Protein AF-A0A5S3VXE7-F1 (afdb_monomer_lite)

Sequence (62 aa):
DSIDCLMVAHGTSPICAHLSISIGMVHIATDFGGNEQQVFKLADSALYQAHQYQERVVVINK

Structure (mmCIF, N/CA/C/O backbone):
data_AF-A0A5S3VXE7-F1
#
_entry.id   AF-A0A5S3VXE7-F1
#
loop_
_atom_site.group_PDB
_atom_site.id
_atom_site.type_symbol
_atom_site.label_atom_id
_atom_site.label_alt_id
_atom_site.label_comp_id
_atom_site.label_asym_id
_atom_site.label_entity_id
_atom_site.label_seq_id
_atom_site.pdbx_PDB_ins_code
_atom_site.Cartn_x
_atom_site.Cartn_y
_atom_site.Cartn_z
_atom_site.occupancy
_atom_site.B_iso_or_equiv
_atom_site.auth_seq_id
_atom_site.auth_comp_id
_atom_site.auth_asym_id
_atom_site.auth_atom_id
_atom_site.pdbx_PDB_model_num
ATOM 1 N N . ASP A 1 1 ? -2.505 17.029 -18.980 1.00 40.62 1 ASP A N 1
ATOM 2 C CA . ASP A 1 1 ? -1.078 17.277 -19.280 1.00 40.62 1 ASP A CA 1
ATOM 3 C C . ASP A 1 1 ? -0.195 17.392 -18.035 1.00 40.62 1 ASP A C 1
ATOM 5 O O . ASP A 1 1 ? 0.516 18.371 -17.868 1.00 40.62 1 ASP A O 1
ATOM 9 N N . SER A 1 2 ? -0.209 16.401 -17.139 1.00 37.88 2 SER A N 1
ATOM 10 C CA . SER A 1 2 ? 0.648 16.404 -15.930 1.00 37.88 2 SER A CA 1
ATOM 11 C C . SER A 1 2 ? 1.162 15.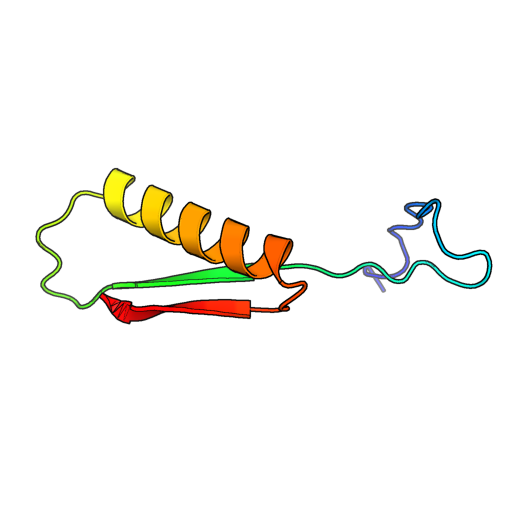018 -15.522 1.00 37.88 2 SER A C 1
ATOM 13 O O . SER A 1 2 ? 1.968 14.907 -14.604 1.00 37.88 2 SER A O 1
ATOM 15 N N . ILE A 1 3 ? 0.743 13.964 -16.231 1.00 43.81 3 ILE A N 1
ATOM 16 C CA . ILE A 1 3 ? 1.202 12.584 -16.021 1.00 43.81 3 ILE A CA 1
ATOM 17 C C . ILE A 1 3 ? 2.455 12.285 -16.872 1.00 43.81 3 ILE A C 1
ATOM 19 O O . ILE A 1 3 ? 3.295 11.495 -16.457 1.00 43.81 3 ILE A O 1
ATOM 23 N N . ASP A 1 4 ? 2.664 13.003 -17.984 1.00 43.19 4 ASP A N 1
ATOM 24 C CA . ASP A 1 4 ? 3.830 12.833 -18.874 1.00 43.19 4 ASP A CA 1
ATOM 25 C C . ASP A 1 4 ? 5.147 13.415 -18.325 1.00 43.19 4 ASP A C 1
ATOM 27 O O . ASP A 1 4 ? 6.209 13.237 -18.917 1.00 43.19 4 ASP A O 1
ATOM 31 N N . CYS A 1 5 ? 5.120 14.107 -17.182 1.00 43.25 5 CYS A N 1
ATOM 32 C CA . CYS A 1 5 ? 6.312 14.744 -16.611 1.00 43.25 5 CYS A CA 1
ATOM 33 C C . CYS A 1 5 ? 7.146 13.825 -15.700 1.00 43.25 5 CYS A C 1
ATOM 35 O O . CYS A 1 5 ? 8.228 14.220 -15.268 1.00 43.25 5 CYS A O 1
ATOM 37 N N . LEU A 1 6 ? 6.691 12.604 -15.405 1.00 48.00 6 LEU A N 1
ATOM 38 C CA . LEU A 1 6 ? 7.429 11.650 -14.571 1.00 48.00 6 LEU A CA 1
ATOM 39 C C . LEU A 1 6 ? 8.267 10.706 -15.442 1.00 48.00 6 LEU A C 1
ATOM 41 O O . LEU A 1 6 ? 8.049 9.498 -15.491 1.00 48.00 6 LEU A O 1
ATOM 45 N N . MET A 1 7 ? 9.269 11.268 -16.120 1.00 45.16 7 MET A N 1
ATOM 46 C CA . MET A 1 7 ? 10.344 10.510 -16.773 1.00 45.16 7 MET A CA 1
ATOM 47 C C . MET A 1 7 ? 11.289 9.921 -15.711 1.00 45.16 7 MET A C 1
ATOM 49 O O . MET A 1 7 ? 12.446 10.318 -15.589 1.00 45.16 7 MET A O 1
ATOM 53 N N . VAL A 1 8 ? 10.790 8.992 -14.893 1.00 53.38 8 VAL A N 1
ATOM 54 C CA . VAL A 1 8 ? 11.616 8.213 -13.964 1.00 53.38 8 VAL A CA 1
ATOM 55 C C . VAL A 1 8 ? 12.046 6.945 -14.693 1.00 53.38 8 VAL A C 1
ATOM 57 O O . VAL A 1 8 ? 11.232 6.067 -14.976 1.00 53.38 8 VAL A O 1
ATOM 60 N N . ALA A 1 9 ? 13.330 6.866 -15.042 1.00 49.34 9 ALA A N 1
ATOM 61 C CA . ALA A 1 9 ? 13.889 5.708 -15.726 1.00 49.34 9 ALA A CA 1
ATOM 62 C C . ALA A 1 9 ? 13.804 4.460 -14.829 1.00 49.34 9 ALA A C 1
ATOM 64 O O . ALA A 1 9 ? 14.374 4.421 -13.740 1.00 49.34 9 ALA A O 1
ATOM 65 N N . HIS A 1 10 ? 13.102 3.430 -15.299 1.00 50.47 10 HIS A N 1
ATOM 66 C CA . HIS A 1 10 ? 13.037 2.124 -14.649 1.00 50.47 10 HIS A CA 1
ATOM 67 C C . HIS A 1 10 ? 14.093 1.205 -15.279 1.00 50.47 10 HIS A C 1
ATOM 69 O O . HIS A 1 10 ? 14.038 0.933 -16.478 1.00 50.47 10 HIS A O 1
ATOM 75 N N . GLY A 1 11 ? 15.052 0.708 -14.490 1.00 54.12 11 GLY A N 1
ATOM 76 C CA . GLY A 1 11 ? 16.213 -0.063 -14.972 1.00 54.12 11 GLY A CA 1
ATOM 77 C C . GLY A 1 11 ? 15.908 -1.419 -15.631 1.00 54.12 11 GLY A C 1
ATOM 78 O O . GLY A 1 11 ? 16.832 -2.129 -16.012 1.00 54.12 11 GLY A O 1
ATOM 79 N N . THR A 1 12 ? 14.632 -1.793 -15.764 1.00 56.03 12 THR A N 1
ATOM 80 C CA . THR A 1 12 ? 14.184 -3.117 -16.234 1.00 56.03 12 THR A CA 1
ATOM 81 C C . THR A 1 12 ? 13.488 -3.095 -17.607 1.00 56.03 12 THR A C 1
ATOM 83 O O . THR A 1 12 ? 13.053 -4.146 -18.064 1.00 56.03 12 THR A O 1
ATOM 86 N N . SER A 1 13 ? 13.353 -1.945 -18.289 1.00 42.66 13 SER A N 1
ATOM 87 C CA . SER A 1 13 ? 12.701 -1.883 -19.616 1.00 42.66 13 SER A CA 1
ATOM 88 C C . SER A 1 13 ? 13.318 -0.818 -20.541 1.00 42.66 13 SER A C 1
ATOM 90 O O . SER A 1 13 ? 13.319 0.356 -20.176 1.00 42.66 13 SER A O 1
ATOM 92 N N . PRO A 1 14 ? 13.797 -1.183 -21.750 1.00 50.97 14 PRO A N 1
ATOM 93 C CA . PRO A 1 14 ? 14.457 -0.256 -22.672 1.00 50.97 14 PRO A CA 1
ATOM 94 C C . PRO A 1 14 ? 13.513 0.562 -23.577 1.00 50.97 14 PRO A C 1
ATOM 96 O O . PRO A 1 14 ? 14.015 1.312 -24.408 1.00 50.97 14 PRO A O 1
ATOM 99 N N . ILE A 1 15 ? 12.178 0.423 -23.478 1.00 53.47 15 ILE A N 1
ATOM 100 C CA . ILE A 1 15 ? 11.260 0.994 -24.497 1.00 53.47 15 ILE A CA 1
ATOM 101 C C . ILE A 1 15 ? 10.198 1.960 -23.944 1.00 53.47 15 ILE A C 1
ATOM 103 O O . ILE A 1 15 ? 9.770 2.845 -24.672 1.00 53.47 15 ILE A O 1
ATOM 107 N N . CYS A 1 16 ? 9.784 1.881 -22.678 1.00 45.12 16 CYS A N 1
ATOM 108 C CA . CYS A 1 16 ? 8.895 2.895 -22.091 1.00 45.12 16 CYS A CA 1
ATOM 109 C C . CYS A 1 16 ? 8.834 2.722 -20.570 1.00 45.12 16 CYS A C 1
ATOM 111 O O . CYS A 1 16 ? 8.846 1.587 -20.081 1.00 45.12 16 CYS A O 1
ATOM 113 N N . ALA A 1 17 ? 8.756 3.823 -19.819 1.00 53.62 17 ALA A N 1
ATOM 114 C CA . ALA A 1 17 ? 8.573 3.800 -18.371 1.00 53.62 17 ALA A CA 1
ATOM 115 C C . ALA A 1 17 ? 7.189 3.217 -18.020 1.00 53.62 17 ALA A C 1
ATOM 117 O O . ALA A 1 17 ? 6.184 3.920 -18.037 1.00 53.62 17 ALA A O 1
ATOM 118 N N . HIS A 1 18 ? 7.117 1.922 -17.707 1.00 61.47 18 HIS A N 1
ATOM 119 C CA . HIS A 1 18 ? 5.937 1.326 -17.079 1.00 61.47 18 HIS A CA 1
ATOM 120 C C . HIS A 1 18 ? 5.976 1.627 -15.576 1.00 61.47 18 HIS A C 1
ATOM 122 O O . HIS A 1 18 ? 6.433 0.813 -14.779 1.00 61.47 18 HIS A O 1
ATOM 128 N N . LEU A 1 19 ? 5.536 2.827 -15.193 1.00 66.56 19 LEU A N 1
ATOM 129 C CA . LEU A 1 19 ? 5.313 3.169 -13.789 1.00 66.56 19 LEU A CA 1
ATOM 130 C C . LEU A 1 19 ? 4.026 2.492 -13.307 1.00 66.56 19 LEU A C 1
ATOM 132 O O . LEU A 1 19 ? 2.936 2.781 -13.799 1.00 66.56 19 LEU A O 1
ATOM 136 N N . SER A 1 20 ? 4.151 1.590 -12.336 1.00 72.75 20 SER A N 1
ATOM 137 C CA . SER A 1 20 ? 3.018 1.005 -11.619 1.00 72.75 20 SER A CA 1
ATOM 138 C C . SER A 1 20 ? 2.914 1.604 -10.222 1.00 72.75 20 SER A C 1
ATOM 140 O O . SER A 1 20 ? 3.911 1.685 -9.507 1.00 72.75 20 SER A O 1
ATOM 142 N N . ILE A 1 21 ? 1.702 1.979 -9.823 1.00 81.69 21 ILE A N 1
ATOM 143 C CA . ILE A 1 21 ? 1.391 2.429 -8.465 1.00 81.69 21 ILE A CA 1
ATOM 144 C C . ILE A 1 21 ? 0.651 1.293 -7.760 1.00 81.69 21 ILE A C 1
ATOM 146 O O . ILE A 1 21 ? -0.319 0.760 -8.302 1.00 81.69 21 ILE A O 1
ATOM 150 N N . SER A 1 22 ? 1.105 0.949 -6.558 1.00 85.88 22 SER A N 1
ATOM 151 C CA . SER A 1 22 ? 0.390 0.068 -5.634 1.00 85.88 22 SER A CA 1
ATOM 152 C C . SER A 1 22 ? -0.334 0.923 -4.598 1.00 85.88 22 SER A C 1
ATOM 154 O O . SER A 1 22 ? 0.240 1.878 -4.074 1.00 85.88 22 SER A O 1
ATOM 156 N N . ILE A 1 23 ? -1.591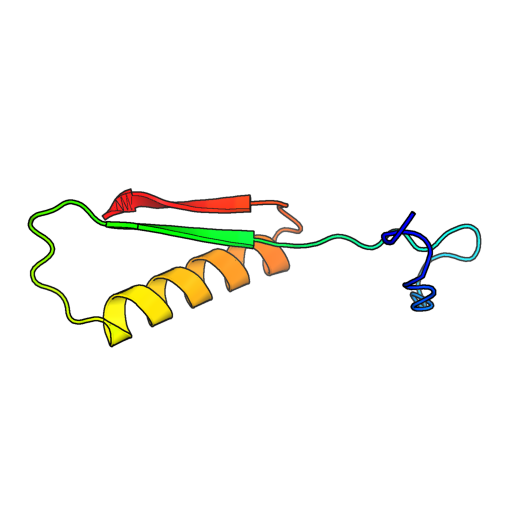 0.592 -4.312 1.00 89.06 23 ILE A N 1
ATOM 157 C CA . ILE A 1 23 ? -2.451 1.341 -3.392 1.00 89.06 23 ILE A CA 1
ATOM 158 C C . ILE A 1 23 ? -2.943 0.396 -2.292 1.00 89.06 23 ILE A C 1
ATOM 160 O O . ILE A 1 23 ? -3.588 -0.612 -2.574 1.00 89.06 23 ILE A O 1
ATOM 164 N N . GLY A 1 24 ? -2.664 0.738 -1.035 1.00 89.75 24 GLY A N 1
ATOM 165 C CA . GLY A 1 24 ? -3.272 0.107 0.134 1.00 89.75 24 GLY A CA 1
ATOM 166 C C . GLY A 1 24 ? -4.437 0.945 0.643 1.00 89.75 24 GLY A C 1
ATOM 167 O O . GLY A 1 24 ? -4.265 2.134 0.906 1.00 89.75 24 GLY A O 1
ATOM 168 N N . MET A 1 25 ? -5.616 0.345 0.786 1.00 90.12 25 MET A N 1
ATOM 169 C CA . MET A 1 25 ? -6.810 1.015 1.299 1.00 90.12 25 MET A CA 1
ATOM 170 C C . MET A 1 25 ? -7.366 0.266 2.508 1.00 90.12 25 MET A C 1
ATOM 172 O O . MET A 1 25 ? -7.400 -0.964 2.534 1.00 90.12 25 MET A O 1
ATOM 176 N N . VAL A 1 26 ? -7.842 1.015 3.500 1.00 90.62 26 VAL A N 1
ATOM 177 C CA . VAL A 1 26 ? -8.572 0.462 4.642 1.00 90.62 26 VAL A CA 1
ATOM 178 C C . VAL A 1 26 ? -9.931 1.124 4.709 1.00 90.62 26 VAL A C 1
ATOM 180 O O . VAL A 1 26 ? -10.028 2.350 4.722 1.00 90.62 26 VAL A O 1
ATOM 183 N N . HIS A 1 27 ? -10.968 0.303 4.754 1.00 89.56 27 HIS A N 1
ATOM 184 C CA . HIS A 1 27 ? -12.320 0.736 5.054 1.00 89.56 27 HIS A CA 1
ATOM 185 C C . HIS A 1 27 ? -12.614 0.387 6.513 1.00 89.56 27 HIS A C 1
ATOM 187 O O . HIS A 1 27 ? -12.463 -0.769 6.910 1.00 89.56 27 HIS A O 1
ATOM 193 N N . ILE A 1 28 ? -12.970 1.405 7.295 1.00 85.31 28 ILE A N 1
ATOM 194 C CA . ILE A 1 28 ? -13.227 1.314 8.731 1.00 85.31 28 ILE A CA 1
ATOM 195 C C . ILE A 1 28 ? -14.721 1.556 8.966 1.00 85.31 28 ILE A C 1
ATOM 197 O O . ILE A 1 28 ? -15.228 2.631 8.630 1.00 85.31 28 ILE A O 1
ATOM 201 N N . ALA A 1 29 ? -15.417 0.580 9.543 1.00 81.75 29 ALA A N 1
ATOM 202 C CA . ALA A 1 29 ? -16.799 0.732 9.978 1.00 81.75 29 ALA A CA 1
ATOM 203 C C . ALA A 1 29 ? -16.923 1.782 11.101 1.00 81.75 29 ALA A C 1
ATOM 205 O O . ALA A 1 29 ? -16.000 2.023 11.881 1.00 81.75 29 ALA A O 1
ATOM 206 N N . THR A 1 30 ? -18.084 2.435 11.182 1.00 71.75 30 THR A N 1
ATOM 207 C CA . THR A 1 30 ? -18.357 3.572 12.084 1.00 71.75 30 THR A CA 1
ATOM 208 C C . THR A 1 30 ? -18.162 3.286 13.579 1.00 71.75 30 THR A C 1
ATOM 210 O O . THR A 1 30 ? -18.077 4.223 14.367 1.00 71.75 30 THR A O 1
ATOM 213 N N . ASP A 1 31 ? -18.095 2.020 13.981 1.00 72.25 31 ASP A N 1
ATOM 214 C CA . ASP A 1 31 ? -17.958 1.520 15.352 1.00 72.25 31 ASP A CA 1
ATOM 215 C C . ASP A 1 31 ? -16.540 1.019 15.685 1.00 72.25 31 ASP A C 1
ATOM 217 O O . ASP A 1 31 ? -16.333 0.300 16.666 1.00 72.25 31 ASP A O 1
ATOM 221 N N . PHE A 1 32 ? -15.539 1.412 14.897 1.00 71.75 32 PHE A N 1
ATOM 222 C CA . PHE A 1 32 ? -14.162 0.992 15.115 1.00 71.75 32 PHE A CA 1
ATOM 223 C C . PHE A 1 32 ? -13.610 1.475 16.460 1.00 71.75 32 PHE A C 1
ATOM 225 O O . PHE A 1 32 ? -13.253 2.636 16.644 1.00 71.75 32 PHE A O 1
ATOM 232 N N . GLY A 1 33 ? -13.483 0.538 17.401 1.00 72.50 33 GLY A N 1
ATOM 233 C CA . GLY A 1 33 ? -12.892 0.767 18.723 1.00 72.50 33 GLY A CA 1
ATOM 234 C C . GLY A 1 33 ? -11.361 0.851 18.735 1.00 72.50 33 GLY A C 1
ATOM 235 O O . GLY A 1 33 ? -10.761 0.831 19.809 1.00 72.50 33 GLY A O 1
ATOM 236 N N . GLY A 1 34 ? -10.714 0.877 17.568 1.00 71.00 34 GLY A N 1
ATOM 237 C CA . GLY A 1 34 ? -9.265 1.014 17.452 1.00 71.00 34 GLY A CA 1
ATOM 238 C C . GLY A 1 34 ? -8.818 2.472 17.333 1.00 71.00 34 GLY A C 1
ATOM 239 O O . GLY A 1 34 ? -9.600 3.360 17.009 1.00 71.00 34 GLY A O 1
ATOM 240 N N . ASN A 1 35 ? -7.537 2.731 17.595 1.00 80.69 35 ASN A N 1
ATOM 241 C CA . ASN A 1 35 ? -6.976 4.080 17.471 1.00 80.69 35 ASN A CA 1
ATOM 242 C C . ASN A 1 35 ? -6.507 4.376 16.030 1.00 80.69 35 ASN A C 1
ATOM 244 O O . ASN A 1 35 ? -6.278 3.464 15.234 1.00 80.69 35 ASN A O 1
ATOM 248 N N . GLU A 1 36 ? -6.294 5.650 15.700 1.00 83.62 36 GLU A N 1
ATOM 249 C CA . GLU A 1 36 ? -5.834 6.080 14.367 1.00 83.62 36 GLU A CA 1
ATOM 250 C C . GLU A 1 36 ? -4.525 5.397 13.927 1.00 83.62 36 GLU A C 1
ATOM 252 O O . GLU A 1 36 ? -4.383 4.994 12.774 1.00 83.62 36 GLU A O 1
ATOM 257 N N . GLN A 1 37 ? -3.577 5.179 14.847 1.00 88.50 37 GLN A N 1
ATOM 258 C CA . GLN A 1 37 ? -2.320 4.482 14.538 1.00 88.50 37 GLN A CA 1
ATOM 259 C C . GLN A 1 37 ? -2.541 3.037 14.078 1.00 88.50 37 GLN A C 1
ATOM 261 O O . GLN A 1 37 ? -1.773 2.524 13.264 1.00 88.50 37 GLN A O 1
ATOM 266 N N . GLN A 1 38 ? -3.569 2.359 14.587 1.00 87.25 38 GLN A N 1
ATOM 267 C CA . GLN A 1 38 ? -3.923 1.014 14.140 1.00 87.25 38 GLN A CA 1
ATOM 268 C C . GLN A 1 38 ? -4.484 1.036 12.715 1.00 87.25 38 GLN A C 1
ATOM 270 O O . GLN A 1 38 ? -4.172 0.131 11.944 1.00 87.25 38 GLN A O 1
ATOM 275 N N . VAL A 1 39 ? -5.235 2.077 12.340 1.00 89.00 39 VAL A N 1
ATOM 276 C CA . VAL A 1 39 ? -5.728 2.265 10.964 1.00 89.00 39 VAL A CA 1
ATOM 277 C C . VAL A 1 39 ? -4.563 2.474 9.998 1.00 89.00 39 VAL A C 1
ATOM 279 O O . VAL A 1 39 ? -4.496 1.798 8.973 1.00 89.00 39 VAL A O 1
ATOM 282 N N . PHE A 1 40 ? -3.594 3.322 10.351 1.00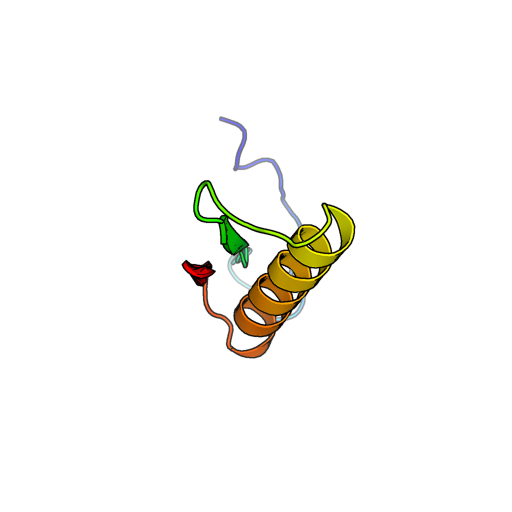 90.50 40 PHE A N 1
ATOM 283 C CA . PHE A 1 40 ? -2.406 3.534 9.518 1.00 90.50 40 PHE A CA 1
ATOM 284 C C . PHE A 1 40 ? -1.575 2.261 9.348 1.00 90.50 40 PHE A C 1
ATOM 286 O O . PHE A 1 40 ? -1.195 1.925 8.231 1.00 90.50 40 PHE A O 1
ATOM 293 N N . LYS A 1 41 ? -1.377 1.480 10.418 1.00 92.25 41 LYS A N 1
ATOM 294 C CA . LYS A 1 41 ? -0.691 0.179 10.320 1.00 92.25 41 LYS A CA 1
ATOM 295 C C . LYS A 1 41 ? -1.415 -0.809 9.401 1.00 92.25 41 LYS A C 1
ATOM 297 O O . LYS A 1 41 ? -0.766 -1.602 8.719 1.00 92.25 41 LYS A O 1
ATOM 302 N N . LEU A 1 42 ? -2.748 -0.788 9.384 1.00 91.56 42 LEU A N 1
ATOM 303 C CA . LEU A 1 42 ? -3.535 -1.603 8.456 1.00 91.56 42 LEU A CA 1
ATOM 304 C C . LEU A 1 42 ? -3.360 -1.120 7.013 1.00 91.56 42 LEU A C 1
ATOM 306 O O . LEU A 1 42 ? -3.200 -1.949 6.122 1.00 91.56 42 LEU A O 1
ATOM 310 N N . ALA A 1 43 ? -3.323 0.194 6.786 1.00 92.00 43 ALA A N 1
ATOM 311 C CA . ALA A 1 43 ? -3.107 0.760 5.457 1.00 92.00 43 ALA A CA 1
ATOM 312 C C . ALA A 1 43 ? -1.712 0.425 4.921 1.00 92.00 43 ALA A C 1
ATOM 314 O O . ALA A 1 43 ? -1.593 -0.023 3.781 1.00 92.00 43 ALA A O 1
ATOM 315 N N . ASP A 1 44 ? -0.685 0.519 5.766 1.00 93.50 44 ASP A N 1
ATOM 316 C CA . ASP A 1 44 ? 0.674 0.081 5.436 1.00 93.50 44 ASP A CA 1
ATOM 317 C C . ASP A 1 44 ? 0.721 -1.415 5.112 1.00 93.50 44 ASP A C 1
ATOM 319 O O . ASP A 1 44 ? 1.396 -1.829 4.172 1.00 93.50 44 ASP A O 1
ATOM 323 N N . SER A 1 45 ? -0.034 -2.236 5.847 1.00 93.25 45 SER A N 1
ATOM 324 C CA . SER A 1 45 ? -0.116 -3.677 5.580 1.00 93.25 45 SER A CA 1
ATOM 325 C C . SER A 1 45 ? -0.772 -3.967 4.226 1.00 93.25 45 SER A C 1
ATOM 327 O O . SER A 1 45 ? -0.283 -4.814 3.477 1.00 93.25 45 SER A O 1
ATOM 329 N N . ALA A 1 46 ? -1.847 -3.249 3.886 1.00 92.25 46 ALA A N 1
ATOM 330 C CA . ALA A 1 46 ? -2.500 -3.346 2.581 1.00 92.25 46 ALA A CA 1
ATOM 331 C C . ALA A 1 46 ? -1.560 -2.897 1.452 1.00 92.25 46 ALA A C 1
ATOM 333 O O . ALA A 1 46 ? -1.455 -3.564 0.425 1.00 92.25 46 ALA A O 1
ATOM 334 N N . 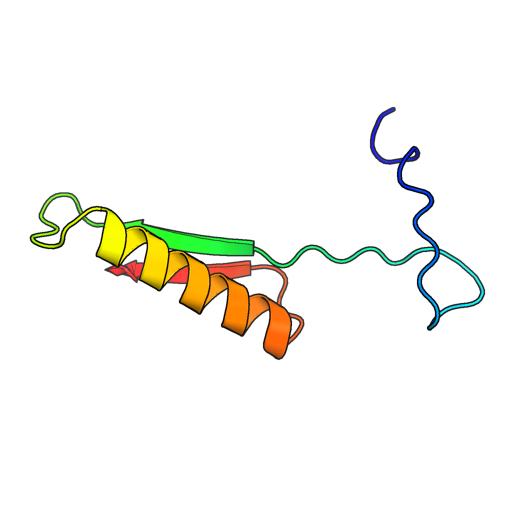LEU A 1 47 ? -0.828 -1.800 1.658 1.00 93.00 47 LEU A N 1
ATOM 335 C CA . LEU A 1 47 ? 0.133 -1.282 0.688 1.00 93.00 47 LEU A CA 1
ATOM 336 C C . LEU A 1 47 ? 1.293 -2.259 0.472 1.00 93.00 47 LEU A C 1
ATOM 338 O O . LEU A 1 47 ? 1.692 -2.496 -0.668 1.00 93.00 47 LEU A O 1
ATOM 342 N N . TYR A 1 48 ? 1.806 -2.851 1.551 1.00 92.69 48 TYR A N 1
ATOM 343 C CA . TYR A 1 48 ? 2.857 -3.860 1.484 1.00 92.69 48 TYR A CA 1
ATOM 344 C C . TYR A 1 48 ? 2.417 -5.073 0.660 1.00 92.69 48 TYR A C 1
ATOM 346 O O . TYR A 1 48 ? 3.160 -5.507 -0.217 1.00 92.69 48 TYR A O 1
ATOM 354 N N . GLN A 1 49 ? 1.193 -5.573 0.871 1.00 90.06 49 GLN A N 1
ATOM 355 C CA . GLN A 1 49 ? 0.635 -6.663 0.063 1.00 90.06 49 GLN A CA 1
ATOM 356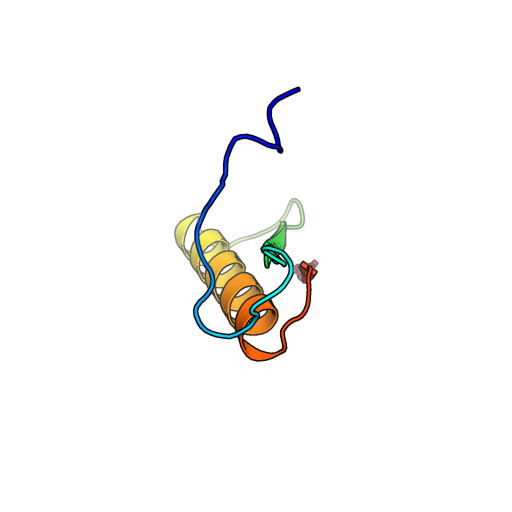 C C . GLN A 1 49 ? 0.498 -6.259 -1.409 1.00 90.06 49 GLN A C 1
ATOM 358 O O . GLN A 1 49 ? 0.967 -6.987 -2.285 1.00 90.06 49 GLN A O 1
ATOM 363 N N . ALA A 1 50 ? -0.060 -5.073 -1.679 1.00 85.69 50 ALA A N 1
ATOM 364 C CA . ALA A 1 50 ? -0.218 -4.567 -3.039 1.00 85.69 50 ALA A CA 1
ATOM 365 C C . ALA A 1 50 ? 1.132 -4.496 -3.772 1.00 85.69 50 ALA A C 1
ATOM 367 O O . ALA A 1 50 ? 1.255 -4.912 -4.922 1.00 85.69 50 ALA A O 1
ATOM 368 N N . HIS A 1 51 ? 2.177 -4.032 -3.087 1.00 86.06 51 HIS A N 1
ATOM 369 C CA . HIS A 1 51 ? 3.519 -3.963 -3.650 1.00 86.06 51 HIS A CA 1
ATOM 370 C C . HIS A 1 51 ? 4.154 -5.348 -3.845 1.00 86.06 51 HIS A C 1
ATOM 372 O O . HIS A 1 51 ? 4.701 -5.628 -4.912 1.00 86.06 51 HIS A O 1
ATOM 378 N N . GLN A 1 52 ? 4.059 -6.228 -2.841 1.00 88.56 52 GLN A N 1
ATOM 379 C CA . GLN A 1 52 ? 4.683 -7.553 -2.855 1.00 88.56 52 GLN A CA 1
ATOM 380 C C . GLN A 1 52 ? 4.143 -8.441 -3.984 1.00 88.56 52 GLN A C 1
ATOM 382 O O . GLN A 1 52 ? 4.917 -9.148 -4.629 1.00 88.56 52 GLN A O 1
ATOM 387 N N . TYR A 1 53 ? 2.833 -8.399 -4.233 1.00 85.31 53 TYR A N 1
ATOM 388 C CA . TYR A 1 53 ? 2.181 -9.223 -5.255 1.00 85.31 53 TYR A CA 1
ATOM 389 C C . TYR A 1 53 ? 2.016 -8.506 -6.601 1.00 85.31 53 TYR A C 1
ATOM 391 O O . TYR A 1 53 ? 1.393 -9.050 -7.509 1.00 85.31 53 TYR A O 1
ATOM 399 N N . GLN A 1 54 ? 2.580 -7.298 -6.743 1.00 80.69 54 GLN A N 1
ATOM 400 C CA . GLN A 1 54 ? 2.390 -6.427 -7.911 1.00 80.69 54 GLN A CA 1
ATOM 401 C C . GLN A 1 54 ? 0.906 -6.166 -8.233 1.00 80.69 54 GLN A C 1
ATOM 403 O O . GLN A 1 54 ? 0.525 -5.925 -9.382 1.00 80.69 54 GLN A O 1
ATOM 408 N N . GLU A 1 55 ? 0.058 -6.189 -7.206 1.00 74.94 55 GLU A N 1
ATOM 409 C CA . GLU A 1 55 ? -1.343 -5.817 -7.308 1.00 74.94 55 GLU A CA 1
ATOM 410 C C . GLU A 1 55 ? -1.471 -4.290 -7.291 1.00 74.94 55 GLU A C 1
ATOM 412 O O . GLU A 1 55 ? -0.740 -3.564 -6.610 1.00 74.94 55 GLU A O 1
ATOM 417 N N . ARG A 1 56 ? -2.429 -3.767 -8.061 1.00 79.69 56 ARG A N 1
ATOM 418 C CA . ARG A 1 56 ? -2.644 -2.315 -8.132 1.00 79.69 56 ARG A CA 1
ATOM 419 C C . ARG A 1 56 ? -3.330 -1.777 -6.881 1.00 79.69 56 ARG A C 1
ATOM 421 O O . ARG A 1 56 ? -3.027 -0.664 -6.464 1.00 79.69 56 ARG A O 1
ATOM 428 N N . VAL A 1 57 ? -4.252 -2.543 -6.297 1.00 86.44 57 VAL A N 1
ATOM 429 C CA . VAL A 1 57 ? -5.052 -2.112 -5.145 1.00 86.44 57 VAL A CA 1
ATOM 430 C C . VAL A 1 57 ? -5.341 -3.294 -4.229 1.00 86.44 57 VAL A C 1
ATOM 432 O O . VAL A 1 57 ? -5.868 -4.301 -4.692 1.00 86.44 57 VAL A O 1
ATOM 435 N N . VAL A 1 58 ? -5.074 -3.128 -2.934 1.00 88.25 58 VAL A N 1
ATOM 436 C CA . VAL A 1 58 ? -5.498 -4.050 -1.872 1.00 88.25 58 VAL A CA 1
ATOM 437 C C . VAL A 1 58 ? -6.380 -3.295 -0.889 1.00 88.25 58 VAL A C 1
ATOM 439 O O . VAL A 1 58 ? -6.041 -2.191 -0.459 1.00 88.25 58 VAL A O 1
ATOM 442 N N . VAL A 1 59 ? 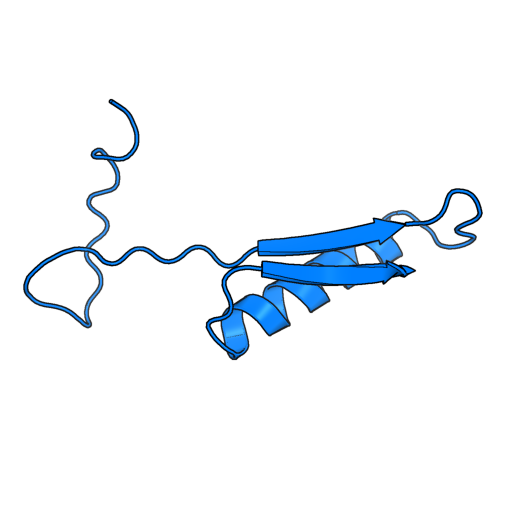-7.515 -3.896 -0.529 1.00 88.88 59 VAL A N 1
ATOM 443 C CA . VAL A 1 59 ? -8.498 -3.308 0.388 1.00 88.88 59 VAL A CA 1
ATOM 444 C C . VAL A 1 59 ? -8.673 -4.203 1.605 1.00 88.88 59 VAL A C 1
ATOM 446 O O . VAL A 1 59 ? -9.032 -5.372 1.473 1.00 88.88 59 VAL A O 1
ATOM 449 N N . ILE A 1 60 ? -8.470 -3.641 2.794 1.00 88.38 60 ILE A N 1
ATOM 450 C CA . ILE A 1 60 ? -8.777 -4.296 4.067 1.00 88.38 60 ILE A CA 1
ATOM 451 C C . ILE A 1 60 ? -10.073 -3.696 4.614 1.00 88.38 60 ILE A C 1
ATOM 453 O O . ILE A 1 60 ? -10.172 -2.484 4.786 1.00 88.38 60 ILE A O 1
ATOM 457 N N . ASN A 1 61 ? -11.056 -4.546 4.904 1.00 85.44 61 ASN A N 1
ATOM 458 C CA . ASN A 1 61 ? -12.310 -4.146 5.543 1.00 85.44 61 ASN A CA 1
ATOM 459 C C . ASN A 1 61 ? -12.261 -4.504 7.031 1.00 85.44 61 ASN A C 1
ATOM 461 O O . ASN A 1 61 ? -11.946 -5.651 7.367 1.00 85.44 61 ASN A O 1
ATOM 465 N N . LYS A 1 62 ? -12.564 -3.537 7.899 1.00 73.94 62 LYS A N 1
ATOM 466 C CA . LYS A 1 62 ? -12.624 -3.713 9.351 1.00 73.94 62 LYS A CA 1
ATOM 467 C C . LYS A 1 62 ? -13.789 -2.980 9.985 1.00 73.94 62 LYS A C 1
ATOM 469 O O . LYS A 1 62 ? -14.158 -1.905 9.472 1.00 73.94 62 LYS A O 1
#

pLDDT: mean 74.15, std 17.85, range [37.88, 93.5]

Radius of gyration: 15.84 Å; chains: 1; bounding box: 35×26×43 Å

Secondary structure (DSSP, 8-state):
--STT-----TT-SS-------EEEEE--TT--S-HHHHHHHHHHHHHHHHHTT-SEEEEE-

Foldseek 3Di:
DPPVPPPDDDPPDDPDPPDAAAFFEEDEDPPDPDDPVVRVVNSVVQSVVCVVVVNRYGYHYD